Protein AF-A0A8B6IX82-F1 (afdb_monomer_lite)

Radius of gyration: 13.63 Å; chains: 1; bounding box: 35×26×32 Å

Secondary structure (DSSP, 8-state):
--EE-TTS-EEEEEEEEETTTTEEEEEEEESS--HHHHHHHHHHT--TTSPPPS-----SSHHIIIIITT---SSHHHHHHHHHHHHHHHTT--

InterPro domains:
  IPR001584 Integrase, catalytic core [PF13683] (60-92)
  IPR012337 Ribonuclease H-like superfamily [SSF53098] (5-62)

Sequence (94 aa):
MSDNLFNGRRFRALTVVDNFSRECVAIHAGRSLKGEDVVGVMERLRVPGKRLPVRFQTDNGSLRDECLNIHWFLSLEDAQDKLDKWRREYSQFT

pLDDT: mean 70.57, std 11.21, range [40.22, 86.25]

Organism: NCBI:txid2489010

Foldseek 3Di:
DFQAAPVRQGKDKDWDADPVLRATQDIAIGSDDDPVNVVVSQVVSDDPPDDRDPDDDDDPPDCCPPQRVPDHHNDSVSVRVSVVVVSVVSSVVD

Structure (mmCIF, N/CA/C/O backbone):
data_AF-A0A8B6IX82-F1
#
_entry.id   AF-A0A8B6IX82-F1
#
loop_
_atom_site.group_PDB
_atom_site.id
_atom_site.type_symbol
_atom_site.label_atom_id
_atom_site.label_alt_id
_atom_site.label_comp_id
_atom_site.label_asym_id
_atom_site.label_entity_id
_atom_site.label_seq_id
_atom_site.pdbx_PDB_ins_code
_atom_site.Cartn_x
_atom_site.Cartn_y
_atom_site.Cartn_z
_atom_site.occupancy
_atom_site.B_iso_or_equiv
_atom_site.auth_seq_id
_atom_site.auth_comp_id
_atom_site.auth_asym_id
_atom_site.auth_atom_id
_atom_site.pdbx_PDB_model_num
ATOM 1 N N . MET A 1 1 ? 1.535 14.681 -11.824 1.00 40.22 1 MET A N 1
ATOM 2 C CA . MET A 1 1 ? 2.850 13.993 -11.847 1.00 40.22 1 MET A CA 1
ATOM 3 C C . MET A 1 1 ? 2.626 12.532 -11.474 1.00 40.22 1 MET A C 1
ATOM 5 O O . MET A 1 1 ? 1.636 12.260 -10.812 1.00 40.22 1 MET A O 1
ATOM 9 N N . SER A 1 2 ? 3.447 11.603 -11.956 1.00 49.50 2 SER A N 1
ATOM 10 C CA . SER A 1 2 ? 3.265 10.167 -11.709 1.00 49.50 2 SER A CA 1
ATOM 11 C C . SER A 1 2 ? 4.349 9.578 -10.857 1.00 49.50 2 SER A C 1
ATOM 13 O O . SER A 1 2 ? 5.498 9.980 -11.007 1.00 49.50 2 SER A O 1
ATOM 15 N N . ASP A 1 3 ? 3.993 8.508 -10.167 1.00 58.47 3 ASP A N 1
ATOM 16 C CA . ASP A 1 3 ? 4.934 7.603 -9.532 1.00 58.47 3 ASP A CA 1
ATOM 17 C C . ASP A 1 3 ? 5.657 6.831 -10.635 1.00 58.47 3 ASP A C 1
ATOM 19 O O . ASP A 1 3 ? 5.027 6.074 -11.372 1.00 58.47 3 ASP A O 1
ATOM 23 N N . ASN A 1 4 ? 6.947 7.097 -10.822 1.00 59.69 4 ASN A N 1
ATOM 24 C CA . ASN A 1 4 ? 7.806 6.370 -11.749 1.00 59.69 4 ASN A CA 1
ATOM 25 C C . ASN A 1 4 ? 8.638 5.376 -10.942 1.00 59.69 4 ASN A C 1
ATOM 27 O O . ASN A 1 4 ? 9.281 5.742 -9.962 1.00 59.69 4 ASN A O 1
ATOM 31 N N . LEU A 1 5 ? 8.662 4.126 -11.382 1.00 65.56 5 LEU A N 1
ATOM 32 C CA . LEU A 1 5 ? 9.673 3.166 -10.968 1.00 65.56 5 LEU A CA 1
ATOM 33 C C . LEU A 1 5 ? 11.033 3.584 -11.541 1.00 65.56 5 LEU A C 1
ATOM 35 O O . LEU A 1 5 ? 11.096 4.294 -12.547 1.00 65.56 5 LEU A O 1
ATOM 39 N N . PHE A 1 6 ? 12.120 3.076 -10.959 1.00 64.81 6 PHE A N 1
ATOM 40 C CA . PHE A 1 6 ? 13.493 3.321 -11.424 1.00 64.81 6 PHE A CA 1
ATOM 41 C C . PHE A 1 6 ? 13.701 3.058 -12.932 1.00 64.81 6 PHE A C 1
ATOM 43 O O . PHE A 1 6 ? 14.511 3.707 -13.584 1.00 64.81 6 PHE A O 1
ATOM 50 N N . ASN A 1 7 ? 12.916 2.155 -13.523 1.00 67.12 7 ASN A N 1
ATOM 51 C CA . ASN A 1 7 ? 12.921 1.866 -14.961 1.00 67.12 7 ASN A CA 1
ATOM 52 C C . ASN A 1 7 ? 12.123 2.876 -15.825 1.00 67.12 7 ASN A C 1
ATOM 54 O O . ASN A 1 7 ? 11.842 2.594 -16.989 1.00 67.12 7 ASN A O 1
ATOM 58 N N . GLY A 1 8 ? 11.689 4.005 -15.259 1.00 65.88 8 GLY A N 1
ATOM 59 C CA . GLY A 1 8 ? 10.885 5.033 -15.926 1.00 65.88 8 GLY A CA 1
ATOM 60 C C . GLY A 1 8 ? 9.408 4.671 -16.126 1.00 65.88 8 GLY A C 1
ATOM 61 O O . GLY A 1 8 ? 8.655 5.464 -16.692 1.00 65.88 8 GLY A O 1
ATOM 62 N N . ARG A 1 9 ? 8.955 3.487 -15.687 1.00 68.44 9 ARG A N 1
ATOM 63 C CA . ARG A 1 9 ? 7.558 3.060 -15.854 1.00 68.44 9 ARG A CA 1
ATOM 64 C C . ARG A 1 9 ? 6.696 3.592 -14.722 1.00 68.44 9 ARG A C 1
ATOM 66 O O . ARG A 1 9 ? 7.043 3.460 -13.554 1.00 68.44 9 ARG A O 1
ATOM 73 N N . ARG A 1 10 ? 5.528 4.120 -15.079 1.00 71.06 10 ARG A N 1
ATOM 74 C CA . ARG A 1 10 ? 4.557 4.638 -14.115 1.00 71.06 10 ARG A CA 1
ATOM 75 C C . ARG A 1 10 ? 3.881 3.500 -13.336 1.00 71.06 10 ARG A C 1
ATOM 77 O O . ARG A 1 10 ? 3.522 2.486 -13.940 1.00 71.06 10 ARG A O 1
ATOM 84 N N . PHE A 1 11 ? 3.670 3.679 -12.036 1.00 74.56 11 PHE A N 1
ATOM 85 C CA . PHE A 1 11 ? 2.769 2.855 -11.228 1.00 74.56 11 PHE A CA 1
ATOM 86 C C . PHE A 1 11 ? 1.695 3.722 -10.560 1.00 74.56 11 PHE A C 1
ATOM 88 O O . PHE A 1 11 ? 1.709 4.947 -10.673 1.00 74.56 11 PHE A O 1
ATOM 95 N N . ARG A 1 12 ? 0.701 3.071 -9.965 1.00 75.69 12 ARG A N 1
ATOM 96 C CA . ARG A 1 12 ? -0.392 3.666 -9.201 1.00 75.69 12 ARG A CA 1
ATOM 97 C C . ARG A 1 12 ? -0.587 2.856 -7.926 1.00 75.69 12 ARG A C 1
ATOM 99 O O . ARG A 1 12 ? -0.396 1.642 -7.949 1.00 75.69 12 ARG A O 1
ATOM 106 N N . ALA A 1 13 ? -1.014 3.511 -6.856 1.00 79.94 13 ALA A N 1
ATOM 107 C CA . ALA A 1 13 ? -1.369 2.861 -5.601 1.00 79.94 13 ALA A CA 1
ATOM 108 C C . ALA A 1 13 ? -2.853 3.089 -5.275 1.00 79.94 13 ALA A C 1
ATOM 110 O O . ALA A 1 13 ? -3.359 4.201 -5.414 1.00 79.94 13 ALA A O 1
ATOM 111 N N . LEU A 1 14 ? -3.545 2.028 -4.863 1.00 81.81 14 LEU A N 1
ATOM 112 C CA . LEU A 1 14 ? -4.882 2.068 -4.281 1.00 81.81 14 LEU A CA 1
ATOM 113 C C . LEU A 1 14 ? -4.738 1.933 -2.769 1.00 81.81 14 LEU A C 1
ATOM 115 O O . LEU A 1 14 ? -4.345 0.869 -2.302 1.00 81.81 14 LEU A O 1
ATOM 119 N N . THR A 1 15 ? -5.091 2.969 -2.018 1.00 79.19 15 THR A N 1
ATOM 120 C CA . THR A 1 15 ? -5.087 2.934 -0.551 1.00 79.19 15 THR A CA 1
ATOM 121 C C . THR A 1 15 ? -6.520 2.903 -0.040 1.00 79.19 15 THR A C 1
ATOM 123 O O . THR A 1 15 ? -7.352 3.708 -0.454 1.00 79.19 15 THR A O 1
ATOM 126 N N . VAL A 1 16 ? -6.806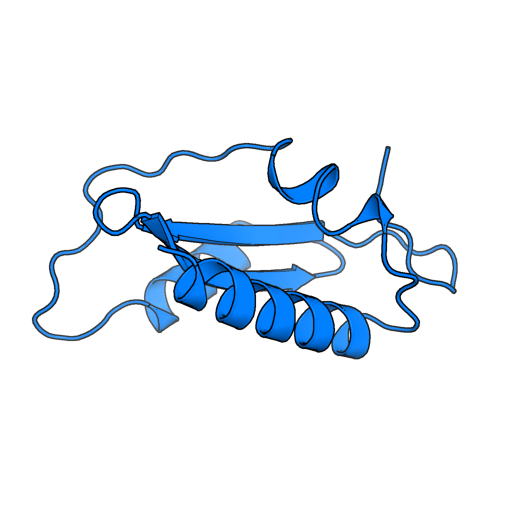 1.973 0.866 1.00 81.12 16 VAL A N 1
ATOM 127 C CA . VAL A 1 16 ? -8.081 1.856 1.570 1.00 81.12 16 VAL A CA 1
ATOM 128 C C . VAL A 1 16 ? -7.840 2.195 3.032 1.00 81.12 16 VAL A C 1
ATOM 130 O O . VAL A 1 16 ? -7.038 1.545 3.701 1.00 81.12 16 VAL A O 1
ATOM 133 N N . VAL A 1 17 ? -8.549 3.206 3.521 1.00 78.56 17 VAL A N 1
ATOM 134 C CA . VAL A 1 17 ? -8.482 3.680 4.906 1.00 78.56 17 VAL A CA 1
ATOM 135 C C . VAL A 1 17 ? -9.866 3.537 5.527 1.00 78.56 17 VAL A C 1
ATOM 137 O O . VAL A 1 17 ? -10.861 3.929 4.915 1.00 78.56 17 VAL A O 1
ATOM 140 N N . ASP A 1 18 ? -9.941 2.966 6.727 1.00 78.25 18 ASP A N 1
ATOM 141 C CA . ASP A 1 18 ? -11.159 3.004 7.528 1.00 78.25 18 ASP A CA 1
ATOM 142 C C . ASP A 1 18 ? -11.257 4.361 8.228 1.00 78.25 18 ASP A C 1
ATOM 144 O O . ASP A 1 18 ? -10.455 4.697 9.094 1.00 78.25 18 ASP A O 1
ATOM 148 N N . ASN A 1 19 ? -12.252 5.160 7.854 1.00 72.25 19 ASN A N 1
ATOM 149 C CA . ASN A 1 19 ? -12.412 6.509 8.389 1.00 72.25 19 ASN A CA 1
ATOM 150 C C . ASN A 1 19 ? -12.884 6.524 9.855 1.00 72.25 19 ASN A C 1
ATOM 152 O O . ASN A 1 19 ? -12.730 7.540 10.529 1.00 72.25 19 ASN A O 1
ATOM 156 N N . PHE A 1 20 ? -13.476 5.431 10.354 1.00 74.31 20 PHE A N 1
ATOM 157 C CA . PHE A 1 20 ? -13.890 5.351 11.757 1.00 74.31 20 PHE A CA 1
ATOM 158 C C . PHE A 1 20 ? -12.686 5.187 12.692 1.00 74.31 20 PHE A C 1
ATOM 160 O O . PHE A 1 20 ? -12.566 5.938 13.657 1.00 74.31 20 PHE A O 1
ATOM 167 N N . SER A 1 21 ? -11.787 4.244 12.394 1.00 73.00 21 SER A N 1
ATOM 168 C CA . SER A 1 21 ? -10.569 4.006 13.182 1.00 73.00 21 SER A CA 1
ATOM 169 C C . SER A 1 21 ? -9.371 4.855 12.749 1.00 73.00 21 SER A C 1
ATOM 171 O O . SER A 1 21 ? -8.372 4.888 13.456 1.00 73.00 21 SER A O 1
ATOM 173 N N . ARG A 1 22 ? -9.461 5.538 11.599 1.00 74.50 22 ARG A N 1
ATOM 174 C CA . ARG A 1 22 ? -8.335 6.178 10.892 1.00 74.50 22 ARG A CA 1
ATOM 175 C C . ARG A 1 22 ? -7.200 5.208 10.546 1.00 74.50 22 ARG A C 1
ATOM 177 O O . ARG A 1 22 ? -6.072 5.630 10.319 1.00 74.50 22 ARG A O 1
ATOM 184 N N . GLU A 1 23 ? -7.488 3.914 10.445 1.00 75.56 23 GLU A N 1
ATOM 185 C CA . GLU A 1 23 ? -6.484 2.915 10.087 1.00 75.56 23 GLU A CA 1
ATOM 186 C C . GLU A 1 23 ? -6.387 2.728 8.575 1.00 75.56 23 GLU A C 1
ATOM 188 O O . GLU A 1 23 ? -7.390 2.605 7.866 1.00 75.56 23 GLU A O 1
ATOM 193 N N . CYS A 1 24 ? -5.162 2.597 8.072 1.00 77.81 24 CYS A N 1
ATOM 194 C CA . CYS A 1 24 ? -4.939 2.160 6.703 1.00 77.81 24 CYS A CA 1
ATOM 195 C C . CYS A 1 24 ? -5.103 0.630 6.623 1.00 77.81 24 CYS A C 1
ATOM 197 O O . CYS A 1 24 ? -4.281 -0.141 7.129 1.00 77.81 24 CYS A O 1
ATOM 199 N N . VAL A 1 25 ? -6.184 0.166 5.994 1.00 81.69 25 VAL A N 1
ATOM 200 C CA . VAL A 1 25 ? -6.581 -1.253 5.969 1.00 81.69 25 VAL A CA 1
ATOM 201 C C . VAL A 1 25 ? -6.092 -2.009 4.734 1.00 81.69 25 VAL A C 1
ATOM 203 O O . VAL A 1 25 ? -6.044 -3.237 4.771 1.00 81.69 25 VAL A O 1
ATOM 206 N N . ALA A 1 26 ? -5.683 -1.325 3.666 1.00 83.06 26 ALA A N 1
ATOM 207 C CA . ALA A 1 26 ? -4.966 -1.935 2.544 1.00 83.06 26 ALA A CA 1
ATOM 208 C C . ALA A 1 26 ? -4.238 -0.885 1.710 1.00 83.06 26 ALA A C 1
ATOM 210 O O . ALA A 1 26 ? -4.740 0.223 1.542 1.00 83.06 26 ALA A O 1
ATOM 211 N N . ILE A 1 27 ? -3.108 -1.269 1.114 1.00 83.62 27 ILE A N 1
ATOM 212 C CA . ILE A 1 27 ? -2.502 -0.537 0.003 1.00 83.62 27 ILE A CA 1
ATOM 213 C C . ILE A 1 27 ? -2.172 -1.542 -1.101 1.00 83.62 27 ILE A C 1
ATOM 215 O O . ILE A 1 27 ? -1.657 -2.619 -0.818 1.00 83.62 27 ILE A O 1
ATOM 219 N N . HIS A 1 28 ? -2.493 -1.226 -2.352 1.00 83.81 28 HIS A N 1
ATOM 220 C CA . HIS A 1 28 ? -2.186 -2.070 -3.502 1.00 83.81 28 HIS A CA 1
ATOM 221 C C . HIS A 1 28 ? -1.516 -1.263 -4.613 1.00 83.81 28 HIS A C 1
ATOM 223 O O . HIS A 1 28 ? -2.127 -0.357 -5.179 1.00 83.81 28 HIS A O 1
ATOM 229 N N . ALA A 1 29 ? -0.271 -1.602 -4.938 1.00 84.62 29 ALA A N 1
ATOM 230 C CA . ALA A 1 29 ? 0.491 -1.007 -6.022 1.00 84.62 29 ALA A CA 1
ATOM 231 C C . ALA A 1 29 ? 0.352 -1.818 -7.316 1.00 84.62 29 ALA A C 1
ATOM 233 O O . ALA A 1 29 ? 0.594 -3.023 -7.361 1.00 84.62 29 ALA A O 1
ATOM 234 N N . GLY A 1 30 ? 0.028 -1.128 -8.406 1.00 80.88 30 GLY A N 1
ATOM 235 C CA . GLY A 1 30 ? -0.107 -1.715 -9.732 1.00 80.88 30 GLY A CA 1
ATOM 236 C C . GLY A 1 30 ? 0.371 -0.769 -10.827 1.00 80.88 30 GLY A C 1
ATOM 237 O O . GLY A 1 30 ? 0.382 0.447 -10.676 1.00 80.88 30 GLY A O 1
ATOM 238 N N . ARG A 1 31 ? 0.757 -1.308 -11.988 1.00 76.06 31 ARG A N 1
ATOM 239 C CA . ARG A 1 31 ? 1.091 -0.482 -13.175 1.00 76.06 31 ARG A CA 1
ATOM 240 C C . ARG A 1 31 ? -0.122 0.285 -13.703 1.00 76.06 31 ARG A C 1
ATOM 242 O O . ARG A 1 31 ? -0.002 1.376 -14.251 1.00 76.06 31 ARG A O 1
ATOM 249 N N . SER A 1 32 ? -1.288 -0.322 -13.547 1.00 76.38 32 SER A N 1
ATOM 250 C CA . SER A 1 32 ? -2.604 0.240 -13.793 1.00 76.38 32 SER A CA 1
ATOM 251 C C . SER A 1 32 ? -3.512 -0.300 -12.695 1.00 76.38 32 SER A C 1
ATOM 253 O O . SER A 1 32 ? -3.252 -1.388 -12.189 1.00 76.38 32 SER A O 1
ATOM 255 N N . LEU A 1 33 ? -4.525 0.471 -12.322 1.00 76.06 33 LEU A N 1
ATOM 256 C CA . LEU A 1 33 ? -5.547 0.049 -11.375 1.00 76.06 33 LEU A CA 1
ATOM 257 C C . LEU A 1 33 ? -6.876 0.140 -12.102 1.00 76.06 33 LEU A C 1
ATOM 259 O O . LEU A 1 33 ? -7.262 1.225 -12.552 1.00 76.06 33 LEU A O 1
ATOM 263 N N . LYS A 1 34 ? -7.528 -1.003 -12.259 1.00 81.81 34 LYS A N 1
ATOM 264 C CA . LYS A 1 34 ? -8.854 -1.124 -12.851 1.00 81.81 34 LYS A CA 1
ATOM 265 C C . LYS A 1 34 ? -9.895 -1.394 -11.768 1.00 81.81 34 LYS A C 1
ATOM 267 O O . LYS A 1 34 ? -9.565 -1.628 -10.607 1.00 81.81 34 LYS A O 1
ATOM 272 N N . GLY A 1 35 ? -11.168 -1.369 -12.158 1.00 76.69 35 GLY A N 1
ATOM 273 C CA . GLY A 1 35 ? -12.269 -1.676 -11.244 1.00 76.69 35 GLY A CA 1
ATOM 274 C C . GLY A 1 35 ? -12.154 -3.077 -10.640 1.00 76.69 35 GLY A C 1
ATOM 275 O O . GLY A 1 35 ? -12.464 -3.258 -9.468 1.00 76.69 35 GLY A O 1
ATOM 276 N N . GLU A 1 36 ? -11.635 -4.049 -11.393 1.00 84.44 36 GLU A N 1
ATOM 277 C CA . GLU A 1 36 ? -11.430 -5.416 -10.911 1.00 84.44 36 GLU A CA 1
ATOM 278 C C . GLU A 1 36 ? -10.400 -5.483 -9.776 1.00 84.44 36 GLU A C 1
ATOM 280 O O . GLU A 1 36 ? -10.596 -6.227 -8.815 1.00 84.44 36 GLU A O 1
ATOM 285 N N . ASP A 1 37 ? -9.343 -4.668 -9.842 1.00 83.19 37 ASP A N 1
ATOM 286 C CA . ASP A 1 37 ? -8.330 -4.590 -8.785 1.00 83.19 37 ASP A CA 1
ATOM 287 C C . ASP A 1 37 ? -8.942 -4.017 -7.498 1.00 83.19 37 ASP A C 1
ATOM 289 O O . ASP A 1 37 ? -8.698 -4.525 -6.403 1.00 83.19 37 ASP A O 1
ATOM 293 N N . VAL A 1 38 ? -9.810 -3.005 -7.631 1.00 81.69 38 VAL A N 1
ATOM 294 C CA . VAL A 1 38 ? -10.552 -2.421 -6.502 1.00 81.69 38 VAL A CA 1
ATOM 295 C C . VAL A 1 38 ? -11.463 -3.463 -5.857 1.00 81.69 38 VAL A C 1
ATOM 297 O O . VAL A 1 38 ? -11.432 -3.635 -4.638 1.00 81.69 38 VAL A O 1
ATOM 300 N N . VAL A 1 39 ? -12.242 -4.192 -6.660 1.00 85.50 39 VAL A N 1
ATOM 301 C CA . VAL A 1 39 ? -13.126 -5.261 -6.167 1.00 85.50 39 VAL A CA 1
ATOM 302 C C . VAL A 1 39 ? -12.315 -6.350 -5.466 1.00 85.50 39 VAL A C 1
ATOM 304 O O . VAL A 1 39 ? -12.677 -6.768 -4.369 1.00 85.50 39 VAL A O 1
ATOM 307 N N . GLY A 1 40 ? -11.187 -6.764 -6.047 1.00 86.25 40 GLY A N 1
ATOM 308 C CA . GLY A 1 40 ? -10.309 -7.769 -5.455 1.00 86.25 40 GLY A CA 1
ATOM 309 C C . GLY A 1 40 ? -9.752 -7.351 -4.093 1.00 86.25 40 GLY A C 1
ATOM 310 O O . GLY A 1 40 ? -9.739 -8.156 -3.162 1.00 86.25 40 GLY A O 1
ATOM 311 N N . VAL A 1 41 ? -9.329 -6.092 -3.942 1.00 84.19 41 VAL A N 1
ATOM 312 C CA . VAL A 1 41 ? -8.872 -5.555 -2.649 1.00 84.19 41 VAL A CA 1
ATOM 313 C C . VAL A 1 41 ? -10.020 -5.510 -1.639 1.00 84.19 41 VAL A C 1
ATOM 315 O O . VAL A 1 41 ? -9.844 -5.932 -0.498 1.00 84.19 41 VAL A O 1
ATOM 318 N N . MET A 1 42 ? -11.206 -5.069 -2.055 1.00 83.38 42 MET A N 1
ATOM 319 C CA . MET A 1 42 ? -12.382 -4.996 -1.186 1.00 83.38 42 MET A CA 1
ATOM 320 C C . MET A 1 42 ? -12.862 -6.371 -0.705 1.00 83.38 42 MET A C 1
ATOM 322 O O . MET A 1 42 ? -13.190 -6.518 0.472 1.00 83.38 42 MET A O 1
ATOM 326 N N . GLU A 1 43 ? -12.852 -7.392 -1.565 1.00 85.12 43 GLU A N 1
ATOM 327 C CA . GLU A 1 43 ? -13.185 -8.769 -1.171 1.00 85.12 43 GLU A CA 1
ATOM 328 C C . GLU A 1 43 ? -12.158 -9.345 -0.186 1.00 85.12 43 GLU A C 1
ATOM 330 O O . GLU A 1 43 ? -12.537 -10.015 0.770 1.00 85.12 43 GLU A O 1
ATOM 335 N N . ARG A 1 44 ? -10.862 -9.026 -0.325 1.00 82.94 44 ARG A N 1
ATOM 336 C CA . ARG A 1 44 ? -9.845 -9.432 0.669 1.00 82.94 44 ARG A CA 1
ATOM 337 C C . ARG A 1 44 ? -10.064 -8.791 2.039 1.00 82.94 44 ARG A C 1
ATOM 339 O O . ARG A 1 44 ? -9.688 -9.375 3.052 1.00 82.94 44 ARG A O 1
ATOM 346 N N . LEU A 1 45 ? -10.654 -7.598 2.074 1.00 80.69 45 LEU A N 1
ATOM 347 C CA . LEU A 1 45 ? -10.996 -6.889 3.309 1.00 80.69 45 LEU A CA 1
ATOM 348 C C . LEU A 1 45 ? -12.319 -7.345 3.922 1.00 80.69 45 LEU A C 1
ATOM 350 O O . LEU A 1 45 ? -12.655 -6.943 5.039 1.00 80.69 45 LEU A O 1
ATOM 354 N N . ARG A 1 46 ? -13.079 -8.185 3.220 1.00 81.44 46 ARG A N 1
ATOM 355 C CA . ARG A 1 46 ? -14.346 -8.708 3.707 1.00 81.44 46 ARG A CA 1
ATOM 356 C C . ARG A 1 46 ? -14.096 -9.715 4.825 1.00 81.44 46 ARG A C 1
ATOM 358 O O . ARG A 1 46 ? -13.849 -10.893 4.595 1.00 81.44 46 ARG A O 1
ATOM 365 N N . VAL A 1 47 ? -14.201 -9.242 6.062 1.00 75.31 47 VAL A N 1
ATOM 366 C CA . VAL A 1 47 ? -14.103 -10.085 7.256 1.00 75.31 47 VAL A CA 1
ATOM 367 C C . VAL A 1 47 ? -15.512 -10.522 7.682 1.00 75.31 47 VAL A C 1
ATOM 369 O O . VAL A 1 47 ? -16.351 -9.656 7.957 1.00 75.31 47 VAL A O 1
ATOM 372 N N . PRO A 1 48 ? -15.803 -11.835 7.763 1.00 75.19 48 PRO A N 1
ATOM 373 C CA . PRO A 1 48 ? -17.078 -12.328 8.278 1.00 75.19 48 PRO A CA 1
ATOM 374 C C . PRO A 1 48 ? -17.380 -11.744 9.666 1.00 75.19 48 PRO A C 1
ATOM 376 O O . PRO A 1 48 ? -16.545 -11.800 10.563 1.00 75.19 48 PRO A O 1
ATOM 379 N N . GLY A 1 49 ? -18.566 -11.155 9.839 1.00 67.38 49 GLY A N 1
ATOM 380 C CA . GLY A 1 49 ? -18.994 -10.551 11.108 1.00 67.38 49 GLY A CA 1
ATOM 381 C C . GLY A 1 49 ? -18.583 -9.087 11.329 1.00 67.38 49 GLY A C 1
ATOM 382 O O . GLY A 1 49 ? -19.063 -8.475 12.281 1.00 67.38 49 GLY A O 1
ATOM 383 N N . LYS A 1 50 ? -17.769 -8.481 10.452 1.00 68.38 50 LYS A N 1
ATOM 384 C CA . LYS A 1 50 ? -17.484 -7.033 10.483 1.00 68.38 50 LYS A CA 1
ATOM 385 C C . LYS A 1 50 ? -18.492 -6.268 9.618 1.00 68.38 50 LYS A C 1
ATOM 387 O O . LYS A 1 50 ? -18.930 -6.758 8.577 1.00 68.38 50 LYS A O 1
ATOM 392 N N . ARG A 1 51 ? -18.867 -5.050 10.034 1.00 64.75 51 ARG A N 1
ATOM 393 C CA . ARG A 1 51 ? -19.695 -4.165 9.198 1.00 64.75 51 ARG A CA 1
ATOM 394 C C . ARG A 1 51 ? -18.925 -3.793 7.937 1.00 64.75 51 ARG A C 1
ATOM 396 O O . ARG A 1 51 ? -17.764 -3.403 8.009 1.00 64.75 51 ARG A O 1
ATOM 403 N N . LEU A 1 52 ? -19.602 -3.895 6.799 1.00 66.12 52 LEU A N 1
ATOM 404 C CA . LEU A 1 52 ?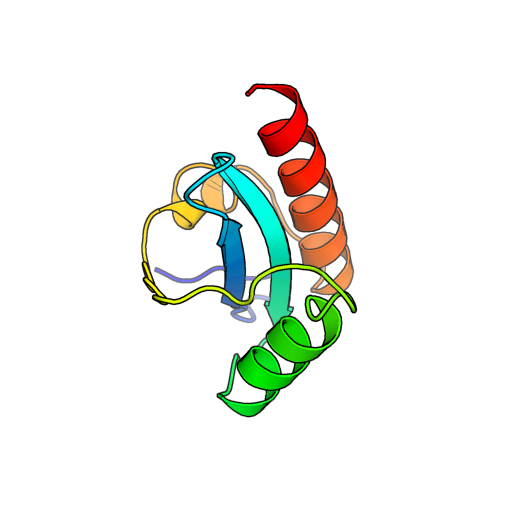 -19.093 -3.376 5.539 1.00 66.12 52 LEU A CA 1
ATOM 405 C C . LEU A 1 52 ? -19.145 -1.840 5.561 1.00 66.12 52 LEU A C 1
ATOM 407 O O . LEU A 1 52 ? -20.066 -1.271 6.161 1.00 66.12 52 LEU A O 1
ATOM 411 N N . PRO A 1 53 ? -18.184 -1.160 4.918 1.00 65.50 53 PRO A N 1
ATOM 412 C CA . PRO A 1 53 ? -18.219 0.289 4.794 1.00 65.50 53 PRO A CA 1
ATOM 413 C C . PRO A 1 53 ? -19.480 0.733 4.040 1.00 65.50 53 PRO A C 1
ATOM 415 O O . PRO A 1 53 ? -19.848 0.164 3.015 1.00 65.50 53 PRO A O 1
ATOM 418 N N . VAL A 1 54 ? -20.148 1.765 4.561 1.00 65.69 54 VAL A N 1
ATOM 419 C CA . VAL A 1 54 ? -21.387 2.325 3.982 1.00 65.69 54 VAL A CA 1
ATOM 420 C C . VAL A 1 54 ? -21.077 3.394 2.926 1.00 65.69 54 VAL A C 1
ATOM 422 O O . VAL A 1 54 ? -21.931 3.748 2.116 1.00 65.69 54 VAL A O 1
ATOM 425 N N . ARG A 1 55 ? -19.851 3.933 2.929 1.00 59.50 55 ARG A N 1
ATOM 426 C CA . ARG A 1 55 ? -19.394 4.972 2.003 1.00 59.50 55 ARG A CA 1
ATOM 427 C C . ARG A 1 55 ? -17.951 4.726 1.590 1.00 59.50 55 ARG A C 1
ATOM 429 O O . ARG A 1 55 ? -17.115 4.403 2.427 1.00 59.50 55 ARG A O 1
ATOM 436 N N . PHE A 1 56 ? -17.685 4.956 0.310 1.00 62.44 56 PHE A N 1
ATOM 437 C CA . PHE A 1 56 ? -16.349 4.975 -0.268 1.00 62.44 56 PHE A CA 1
ATOM 438 C C . PHE A 1 56 ? -15.998 6.410 -0.625 1.00 62.44 56 PHE A C 1
ATOM 440 O O . PHE A 1 56 ? -16.756 7.073 -1.332 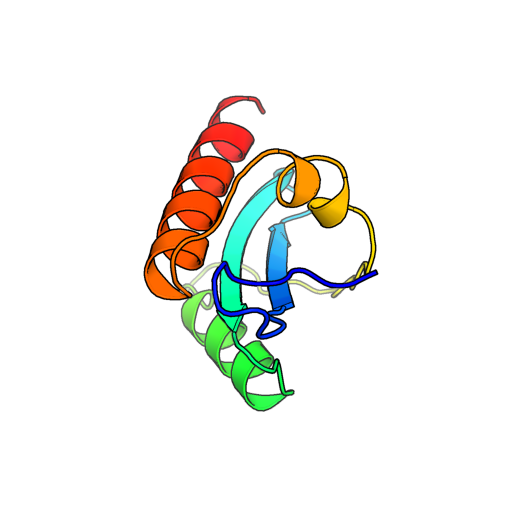1.00 62.44 56 PHE A O 1
ATOM 447 N N . GLN A 1 57 ? -14.860 6.885 -0.132 1.00 65.00 57 GLN A N 1
ATOM 448 C CA . GLN A 1 57 ? -14.294 8.162 -0.535 1.00 65.00 57 GLN A CA 1
ATOM 449 C C . GLN A 1 57 ? -12.968 7.880 -1.230 1.00 65.00 57 GLN A C 1
ATOM 451 O O . GLN A 1 57 ? -12.073 7.275 -0.650 1.00 65.00 57 GLN A O 1
ATOM 456 N N . THR A 1 58 ? -12.868 8.278 -2.493 1.00 62.66 58 THR A N 1
ATOM 457 C CA . THR A 1 58 ? -11.648 8.145 -3.285 1.00 62.66 58 THR A CA 1
ATOM 458 C C . THR A 1 58 ? -10.969 9.503 -3.343 1.00 62.66 58 THR A C 1
ATOM 460 O O . THR A 1 58 ? -11.529 10.436 -3.921 1.00 62.66 58 THR A O 1
ATOM 463 N N . ASP A 1 59 ? -9.783 9.619 -2.757 1.00 61.28 59 ASP A N 1
ATOM 464 C CA . ASP A 1 59 ? -8.909 10.769 -2.968 1.00 61.28 59 ASP A CA 1
ATOM 465 C C . ASP A 1 59 ? -7.788 10.379 -3.942 1.00 61.28 59 ASP A C 1
ATOM 467 O O . ASP A 1 59 ? -7.196 9.306 -3.836 1.00 61.28 59 ASP A O 1
ATOM 471 N N . ASN A 1 60 ? -7.515 11.247 -4.915 1.00 57.44 60 ASN A N 1
ATOM 472 C CA . ASN A 1 60 ? -6.463 11.065 -5.915 1.00 57.44 60 ASN A CA 1
ATOM 473 C C . ASN A 1 60 ? -5.148 11.776 -5.521 1.00 57.44 60 ASN A C 1
ATOM 475 O O . ASN A 1 60 ? -4.220 11.804 -6.334 1.00 57.44 60 ASN A O 1
ATOM 479 N N . GLY A 1 61 ? -5.070 12.392 -4.329 1.00 52.94 61 GLY A N 1
ATOM 480 C CA . GLY A 1 61 ? -3.963 13.274 -3.932 1.00 52.94 61 GLY A CA 1
ATOM 481 C C . GLY A 1 61 ? -3.230 12.930 -2.629 1.00 52.94 61 GLY A C 1
ATOM 482 O O . GLY A 1 61 ? -2.003 12.956 -2.629 1.00 52.94 61 GLY A O 1
ATOM 483 N N . SER A 1 62 ? -3.929 12.595 -1.538 1.00 53.97 62 SER A N 1
ATOM 484 C CA . SER A 1 62 ? -3.359 12.590 -0.173 1.00 53.97 62 SER A CA 1
ATOM 485 C C . SER A 1 62 ? -2.121 11.700 0.051 1.00 53.97 62 SER A C 1
ATOM 487 O O . SER A 1 62 ? -1.155 12.151 0.660 1.00 53.97 62 SER A O 1
ATOM 489 N N . LEU A 1 63 ? -2.085 10.467 -0.469 1.00 53.84 63 LEU A N 1
ATOM 490 C CA . LEU A 1 63 ? -0.961 9.541 -0.217 1.00 53.84 63 LEU A CA 1
ATOM 491 C C . LEU A 1 63 ? 0.350 9.955 -0.917 1.00 53.84 63 LEU A C 1
ATOM 493 O O . LEU A 1 63 ? 1.426 9.402 -0.672 1.00 53.84 63 LEU A O 1
ATOM 497 N N . ARG A 1 64 ? 0.240 10.881 -1.870 1.00 52.28 64 ARG A N 1
ATOM 498 C CA . ARG A 1 64 ? 1.285 11.187 -2.839 1.00 52.28 64 ARG A CA 1
ATOM 499 C C . ARG A 1 64 ? 2.370 12.095 -2.275 1.00 52.28 64 ARG A C 1
ATOM 501 O O . ARG A 1 64 ? 3.538 11.900 -2.603 1.00 52.28 64 ARG A O 1
ATOM 508 N N . ASP A 1 65 ? 1.996 13.031 -1.410 1.00 51.69 65 ASP A N 1
ATOM 509 C CA . ASP A 1 65 ? 2.940 13.986 -0.828 1.00 51.69 65 ASP A CA 1
ATOM 510 C C . ASP A 1 65 ? 3.667 13.430 0.407 1.00 51.69 65 ASP A C 1
ATOM 512 O O . ASP A 1 65 ? 4.816 13.797 0.639 1.00 51.69 65 ASP A O 1
ATOM 516 N N . GLU A 1 66 ? 3.064 12.487 1.140 1.00 53.16 66 GLU A N 1
ATOM 517 C CA . GLU A 1 66 ? 3.638 11.955 2.389 1.00 53.16 66 GLU A CA 1
ATOM 518 C C . GLU A 1 66 ? 4.477 10.676 2.222 1.00 53.16 66 GLU A C 1
ATOM 520 O O . GLU A 1 66 ? 5.422 10.475 2.979 1.00 53.16 66 GLU A O 1
ATOM 525 N N . CYS A 1 67 ? 4.174 9.802 1.252 1.00 53.12 67 CYS A N 1
ATOM 526 C CA . CYS A 1 67 ? 4.845 8.494 1.124 1.00 53.12 67 CYS A CA 1
ATOM 527 C C . CYS A 1 67 ? 5.595 8.319 -0.209 1.00 53.12 67 CYS A C 1
ATOM 529 O O . CYS A 1 67 ? 6.729 7.836 -0.245 1.00 53.12 67 CYS A O 1
ATOM 531 N N . LEU A 1 68 ? 4.985 8.738 -1.323 1.00 52.69 68 LEU A N 1
ATOM 532 C CA . LEU A 1 68 ? 5.483 8.429 -2.671 1.00 52.69 68 LEU A CA 1
ATOM 533 C C . LEU A 1 68 ? 6.610 9.361 -3.155 1.00 52.69 68 LEU A C 1
ATOM 535 O O . LEU A 1 68 ? 7.401 8.952 -4.000 1.00 52.69 68 LEU A O 1
ATOM 539 N N . ASN A 1 69 ? 6.735 10.576 -2.607 1.00 50.28 69 ASN A N 1
ATOM 540 C CA . ASN A 1 69 ? 7.813 11.517 -2.960 1.00 50.28 69 ASN A CA 1
ATOM 541 C C . ASN A 1 69 ? 9.138 11.283 -2.203 1.00 50.28 69 ASN A C 1
ATOM 543 O O . ASN A 1 69 ? 10.161 11.843 -2.594 1.00 50.28 69 ASN A O 1
ATOM 547 N N . ILE A 1 70 ? 9.143 10.486 -1.127 1.00 53.25 70 ILE A N 1
ATOM 548 C CA . ILE A 1 70 ? 10.305 10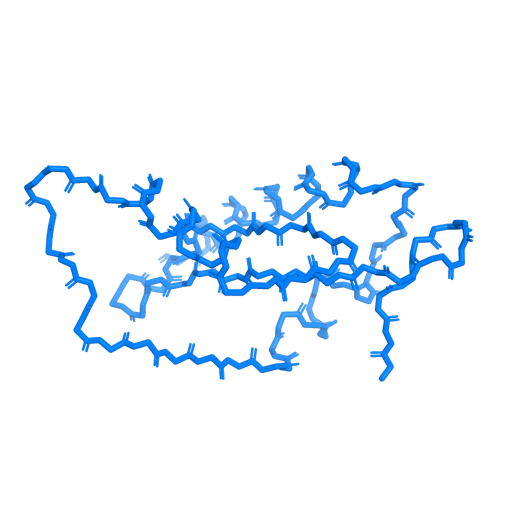.343 -0.224 1.00 53.25 70 ILE A CA 1
ATOM 549 C C . ILE A 1 70 ? 11.134 9.088 -0.550 1.00 53.25 70 ILE A C 1
ATOM 551 O O . ILE A 1 70 ? 12.329 9.024 -0.250 1.00 53.25 70 ILE A O 1
ATOM 555 N N . HIS A 1 71 ? 10.534 8.090 -1.205 1.00 56.06 71 HIS A N 1
ATOM 556 C CA . HIS A 1 71 ? 11.164 6.791 -1.422 1.00 56.06 71 HIS A CA 1
ATOM 557 C C . HIS A 1 71 ? 11.410 6.486 -2.899 1.00 56.06 71 HIS A C 1
ATOM 559 O O . HIS A 1 71 ? 10.514 6.526 -3.736 1.00 56.06 71 HIS A O 1
ATOM 565 N N . TRP A 1 72 ? 12.651 6.110 -3.211 1.00 61.16 72 TRP A N 1
ATOM 566 C CA . TRP A 1 72 ? 13.010 5.552 -4.510 1.00 61.16 72 TRP A CA 1
ATOM 567 C C . TRP A 1 72 ? 12.530 4.100 -4.582 1.00 61.16 72 TRP A C 1
ATOM 569 O O . TRP A 1 72 ? 12.879 3.293 -3.716 1.00 61.16 72 TRP A O 1
ATOM 579 N N . PHE A 1 73 ? 11.744 3.763 -5.604 1.00 68.00 73 PHE A N 1
ATOM 580 C CA . PHE A 1 73 ? 11.208 2.415 -5.816 1.00 68.00 73 PHE A CA 1
ATOM 581 C C . PHE A 1 73 ? 11.955 1.705 -6.946 1.00 68.00 73 PHE A C 1
ATOM 583 O O . PHE A 1 73 ? 11.966 2.166 -8.093 1.00 68.00 73 PHE A O 1
ATOM 590 N N . LEU A 1 74 ? 12.573 0.567 -6.629 1.00 69.19 74 LEU A N 1
ATOM 591 C CA . LEU A 1 74 ? 13.356 -0.227 -7.577 1.00 69.19 74 LEU A CA 1
ATOM 592 C C . LEU A 1 74 ? 12.454 -1.108 -8.459 1.00 69.19 74 LEU A C 1
ATOM 594 O O . LEU A 1 74 ? 12.755 -1.328 -9.634 1.00 69.19 74 LEU A O 1
ATOM 598 N N . SER A 1 75 ? 11.322 -1.578 -7.923 1.00 73.88 75 SER A N 1
ATOM 599 C CA . SER A 1 75 ? 10.339 -2.434 -8.605 1.00 73.88 75 SER A CA 1
ATOM 600 C C . SER A 1 75 ? 8.924 -2.261 -8.017 1.00 73.88 75 SER A C 1
ATOM 602 O O . SER A 1 75 ? 8.743 -1.560 -7.026 1.00 73.88 75 SER A O 1
ATOM 604 N N . LEU A 1 76 ? 7.90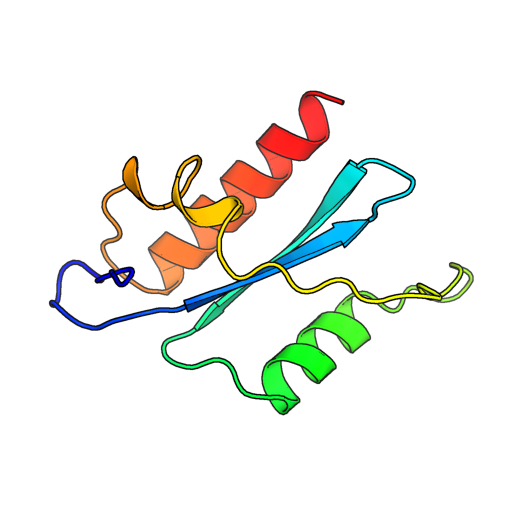3 -2.886 -8.628 1.00 76.25 76 LEU A N 1
ATOM 605 C CA . LEU A 1 76 ? 6.537 -2.913 -8.065 1.00 76.25 76 LEU A CA 1
ATOM 606 C C . LEU A 1 76 ? 6.464 -3.673 -6.742 1.00 76.25 76 LEU A C 1
ATOM 608 O O . LEU A 1 76 ? 5.674 -3.307 -5.885 1.00 76.25 76 LEU A O 1
ATOM 612 N N . GLU A 1 77 ? 7.254 -4.734 -6.613 1.00 78.88 77 GLU A N 1
ATOM 613 C CA . GLU A 1 77 ? 7.329 -5.540 -5.396 1.00 78.88 77 GLU A CA 1
ATOM 614 C C . GLU A 1 77 ? 7.938 -4.711 -4.262 1.00 78.88 77 GLU A C 1
ATOM 616 O O . GLU A 1 77 ? 7.326 -4.567 -3.214 1.00 78.88 77 GLU A O 1
ATOM 621 N N . ASP A 1 78 ? 9.044 -4.015 -4.539 1.00 77.81 78 ASP A N 1
ATOM 622 C CA . ASP A 1 78 ? 9.661 -3.069 -3.603 1.00 77.81 78 ASP A CA 1
ATOM 623 C C . ASP A 1 78 ? 8.711 -1.906 -3.246 1.00 77.81 78 ASP A C 1
ATOM 625 O O . ASP A 1 78 ? 8.654 -1.461 -2.101 1.00 77.81 78 ASP A O 1
ATOM 629 N N . ALA A 1 79 ? 7.912 -1.428 -4.207 1.00 76.81 79 ALA A N 1
ATOM 630 C CA . ALA A 1 79 ? 6.871 -0.437 -3.941 1.00 76.81 79 ALA A CA 1
ATOM 631 C C . ALA A 1 79 ? 5.767 -0.981 -3.027 1.00 76.81 79 ALA A C 1
ATOM 633 O O . ALA A 1 79 ? 5.389 -0.303 -2.076 1.00 76.81 79 ALA A O 1
ATOM 634 N N . GLN A 1 80 ? 5.277 -2.194 -3.282 1.00 80.88 80 GLN A N 1
ATOM 635 C CA . GLN A 1 80 ? 4.268 -2.847 -2.452 1.00 80.88 80 GLN A CA 1
ATOM 636 C C . GLN A 1 80 ? 4.785 -3.059 -1.022 1.00 80.88 80 GLN A C 1
ATOM 638 O O . GLN A 1 80 ? 4.102 -2.670 -0.081 1.00 80.88 80 GLN A O 1
ATOM 643 N N . ASP A 1 81 ? 6.010 -3.562 -0.858 1.00 81.12 81 ASP A N 1
ATOM 644 C CA . ASP A 1 81 ? 6.623 -3.799 0.454 1.00 81.12 81 ASP A CA 1
ATOM 645 C C . ASP A 1 81 ? 6.802 -2.504 1.254 1.00 81.12 81 ASP A C 1
ATOM 647 O O . ASP A 1 81 ? 6.482 -2.441 2.444 1.00 81.12 81 ASP A O 1
ATOM 651 N N . LYS A 1 82 ? 7.281 -1.437 0.605 1.00 78.88 82 LYS A N 1
ATOM 652 C CA . LYS A 1 82 ? 7.433 -0.117 1.237 1.00 78.88 82 LYS A CA 1
ATOM 653 C C . LYS A 1 82 ? 6.089 0.483 1.635 1.00 78.88 82 LYS A C 1
ATOM 655 O O . LYS A 1 82 ? 5.978 1.044 2.724 1.00 78.88 82 LYS A O 1
ATOM 660 N N . LEU A 1 83 ? 5.071 0.340 0.789 1.00 79.19 83 LEU A N 1
ATOM 661 C CA . LEU A 1 83 ? 3.718 0.801 1.091 1.00 79.19 83 LEU A CA 1
ATOM 662 C C . LEU A 1 83 ? 3.095 -0.004 2.237 1.00 79.19 83 LEU A C 1
ATOM 664 O O . LEU A 1 83 ? 2.513 0.583 3.146 1.00 79.19 83 LEU A O 1
ATOM 668 N N . ASP A 1 84 ? 3.265 -1.325 2.256 1.00 79.81 84 ASP A N 1
ATOM 669 C CA . ASP A 1 84 ? 2.784 -2.177 3.346 1.00 79.81 84 ASP A CA 1
ATOM 670 C C . ASP A 1 84 ? 3.516 -1.897 4.664 1.00 79.81 84 ASP A C 1
ATOM 672 O O . ASP A 1 84 ? 2.910 -1.957 5.739 1.00 79.81 84 ASP A O 1
ATOM 676 N N . LYS A 1 85 ? 4.800 -1.530 4.607 1.00 81.56 85 LYS A N 1
ATOM 677 C CA . LYS A 1 85 ? 5.540 -1.043 5.774 1.00 81.56 85 LYS A CA 1
ATOM 678 C C . LYS A 1 85 ? 4.980 0.292 6.271 1.00 81.56 85 LYS A C 1
ATOM 680 O O . LYS A 1 85 ? 4.645 0.397 7.449 1.00 81.56 85 LYS A O 1
ATOM 685 N N . TRP A 1 86 ? 4.802 1.268 5.381 1.00 76.56 86 TRP A N 1
ATOM 686 C CA . TRP A 1 86 ? 4.237 2.578 5.724 1.00 76.56 86 TRP A CA 1
ATOM 687 C C . TRP A 1 86 ? 2.830 2.459 6.317 1.00 76.56 86 TRP A C 1
ATOM 689 O O . TRP A 1 86 ? 2.517 3.086 7.323 1.00 76.56 86 TRP A O 1
ATOM 699 N N . ARG A 1 87 ? 1.996 1.575 5.759 1.00 76.31 87 ARG A N 1
ATOM 700 C CA . ARG A 1 87 ? 0.670 1.247 6.294 1.00 76.31 87 ARG A CA 1
ATOM 701 C C . ARG A 1 87 ? 0.730 0.836 7.769 1.00 76.31 87 ARG A C 1
ATOM 703 O O . ARG A 1 87 ? -0.112 1.265 8.562 1.00 76.31 87 ARG A O 1
ATOM 710 N N . ARG A 1 88 ? 1.681 -0.035 8.125 1.00 73.56 88 ARG A N 1
ATOM 711 C CA . ARG A 1 88 ? 1.856 -0.511 9.507 1.00 73.56 88 ARG A CA 1
ATOM 712 C C . ARG A 1 88 ? 2.312 0.613 10.425 1.00 73.56 88 ARG A C 1
ATOM 714 O O . ARG A 1 88 ? 1.813 0.693 11.538 1.00 73.56 88 ARG A O 1
ATOM 721 N N . GLU A 1 89 ? 3.216 1.466 9.953 1.00 71.94 89 GLU A N 1
ATOM 722 C CA . GLU A 1 89 ? 3.689 2.630 10.705 1.00 71.94 89 GLU A CA 1
ATOM 723 C C . GLU A 1 89 ? 2.546 3.624 10.944 1.00 71.94 89 GLU A C 1
ATOM 725 O O . GLU A 1 89 ? 2.272 3.954 12.091 1.00 71.94 89 GLU A O 1
ATOM 730 N N . TYR A 1 90 ? 1.789 4.005 9.908 1.00 64.62 90 TYR A N 1
ATOM 731 C CA . TYR A 1 90 ? 0.643 4.918 10.030 1.00 64.62 90 TYR A CA 1
ATOM 732 C C . TYR A 1 90 ? -0.396 4.430 11.052 1.00 64.62 90 TYR A C 1
ATOM 734 O O . TYR A 1 90 ? -0.906 5.207 11.855 1.00 64.62 90 TYR A O 1
ATOM 742 N N . SER A 1 91 ? -0.661 3.122 11.069 1.00 60.91 91 SER A N 1
ATOM 743 C CA . SER A 1 91 ? -1.630 2.513 11.990 1.00 60.91 91 SER A CA 1
ATOM 744 C C . SER A 1 91 ? -1.099 2.343 13.424 1.00 60.91 91 SER A C 1
ATOM 746 O O . SER A 1 91 ? -1.869 1.982 14.302 1.00 60.91 91 SER A O 1
ATOM 748 N N . GLN A 1 92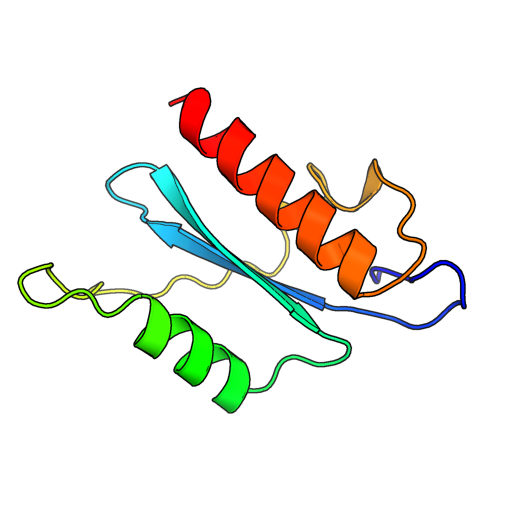 ? 0.198 2.566 13.680 1.00 59.12 92 GLN A N 1
ATOM 749 C CA . GLN A 1 92 ? 0.786 2.556 15.032 1.00 59.12 92 GLN A CA 1
ATOM 750 C C . GLN A 1 92 ? 0.809 3.942 15.696 1.00 59.12 92 GLN A C 1
ATOM 752 O O . GLN A 1 92 ? 1.071 4.030 16.894 1.00 59.12 92 GLN A O 1
ATOM 757 N N . PHE A 1 93 ? 0.560 5.016 14.940 1.00 51.59 93 PHE A N 1
ATOM 758 C CA . PHE A 1 93 ? 0.596 6.398 15.438 1.00 51.59 93 PHE A CA 1
ATOM 759 C C . PHE A 1 93 ? -0.789 6.986 15.788 1.00 51.59 93 PHE A C 1
ATOM 761 O O . PHE A 1 93 ? -0.851 8.150 16.182 1.00 51.59 93 PHE A O 1
ATOM 768 N N . THR A 1 94 ? -1.880 6.219 15.658 1.00 44.78 94 THR A N 1
ATOM 769 C CA . THR A 1 94 ? -3.252 6.610 16.060 1.00 44.78 94 THR A CA 1
ATOM 770 C C . THR A 1 94 ? -3.702 5.794 17.262 1.00 44.78 94 THR A C 1
ATOM 772 O O . THR A 1 94 ? -4.279 6.404 18.191 1.00 44.78 94 THR A O 1
#